Protein AF-A0A963LFI1-F1 (afdb_monomer_lite)

Secondary structure (DSSP, 8-state):
------SGGGEEEEEEE--EEE-SS-EEEPPPEE--SSS-EEEEEEEEEE-SSEEEEEEEEESSSSS-EEPPTTTEES--PPB-STT-EEEEEEPTT---SEEEEEEEEES-SS-EEEEEEEEEEE--

Sequence (128 aa):
MPLSRDLKGRATVTLSLNPATISTNTTTNGSGVAIDGSSAVMLVFQTGTRTDGTYTPDVQFSDDNSTWSDAQSYELNGAETAITASNTIVTVGVKPNVLAKYVRGRFVSTGTSSGCTACSISVIELAS

pLDDT: mean 82.68, std 10.58, range [50.72, 93.38]

Structure (mmCIF, N/CA/C/O backbone):
data_AF-A0A963LFI1-F1
#
_entry.id   AF-A0A963LFI1-F1
#
loop_
_atom_site.group_PDB
_atom_site.id
_atom_site.type_symbol
_atom_site.label_atom_id
_atom_site.label_alt_id
_atom_site.label_comp_id
_atom_site.label_asym_id
_atom_site.label_entity_id
_atom_site.label_seq_id
_atom_site.pdbx_PDB_ins_code
_atom_site.Cartn_x
_atom_site.Cartn_y
_atom_site.Cartn_z
_atom_site.occupancy
_atom_site.B_iso_or_equiv
_atom_site.auth_seq_id
_atom_site.auth_comp_id
_atom_site.auth_asym_id
_atom_site.auth_atom_id
_atom_site.pdbx_PDB_model_num
ATOM 1 N N . MET A 1 1 ? 10.188 -32.756 -8.347 1.00 52.81 1 MET A N 1
ATOM 2 C CA . MET A 1 1 ? 10.011 -31.935 -7.129 1.00 52.81 1 MET A CA 1
ATOM 3 C C . MET A 1 1 ? 10.242 -30.497 -7.557 1.00 52.81 1 MET A C 1
ATOM 5 O O . MET A 1 1 ? 11.301 -30.266 -8.134 1.00 52.81 1 MET A O 1
ATOM 9 N N . PRO A 1 2 ? 9.286 -29.564 -7.424 1.00 59.12 2 PRO A N 1
ATOM 10 C CA . PRO A 1 2 ? 9.592 -28.176 -7.736 1.00 59.12 2 PRO A CA 1
ATOM 11 C C . PRO A 1 2 ? 10.675 -27.715 -6.759 1.00 59.12 2 PRO A C 1
ATOM 13 O O . PRO A 1 2 ? 10.531 -27.862 -5.546 1.00 59.12 2 PRO A O 1
ATOM 16 N N . LEU A 1 3 ? 11.796 -27.249 -7.300 1.00 59.00 3 LEU A N 1
ATOM 17 C CA . LEU A 1 3 ? 12.877 -26.676 -6.513 1.00 59.00 3 LEU A CA 1
ATOM 18 C C . LEU A 1 3 ? 12.293 -25.430 -5.839 1.00 59.00 3 LEU A C 1
ATOM 20 O O . LEU A 1 3 ? 11.896 -24.494 -6.534 1.00 59.00 3 LEU A O 1
ATOM 24 N N . SER A 1 4 ? 12.148 -25.458 -4.513 1.00 71.19 4 SER A N 1
ATOM 25 C CA . SER A 1 4 ? 11.661 -24.298 -3.766 1.00 71.19 4 SER A CA 1
ATOM 26 C C . SER A 1 4 ? 12.632 -23.147 -4.024 1.00 71.19 4 SER A C 1
ATOM 28 O O . SER A 1 4 ? 13.807 -23.235 -3.668 1.00 71.19 4 SER A O 1
ATOM 30 N N . ARG A 1 5 ? 12.179 -22.116 -4.743 1.00 72.62 5 ARG A N 1
ATOM 31 C CA . ARG A 1 5 ? 12.972 -20.91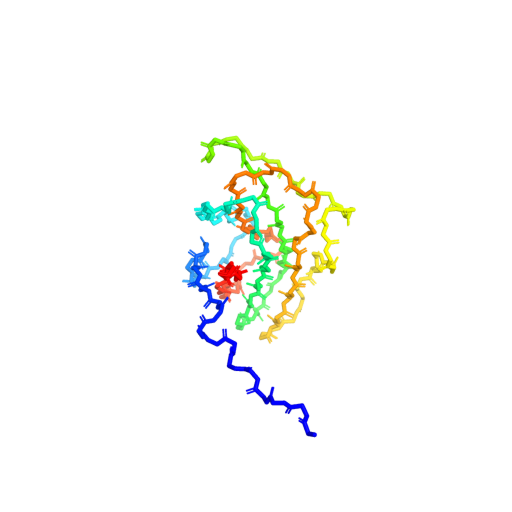6 -5.024 1.00 72.62 5 ARG A CA 1
ATOM 32 C C . ARG A 1 5 ? 12.763 -19.928 -3.884 1.00 72.62 5 ARG A C 1
ATOM 34 O O . ARG A 1 5 ? 11.622 -19.632 -3.541 1.00 72.62 5 ARG A O 1
ATOM 41 N N . ASP A 1 6 ? 13.860 -19.418 -3.331 1.00 79.06 6 ASP A N 1
ATOM 42 C CA . ASP A 1 6 ? 13.813 -18.373 -2.311 1.00 79.06 6 ASP A CA 1
ATOM 43 C C . ASP A 1 6 ? 13.238 -17.070 -2.890 1.00 79.06 6 ASP A C 1
ATOM 45 O O . ASP A 1 6 ? 13.661 -16.604 -3.952 1.00 79.06 6 ASP A O 1
ATOM 49 N N . LEU A 1 7 ? 12.256 -16.494 -2.191 1.00 76.00 7 LEU A N 1
ATOM 50 C CA . LEU A 1 7 ? 11.629 -15.231 -2.576 1.00 76.00 7 LEU A CA 1
ATOM 51 C C . LEU A 1 7 ? 12.446 -14.034 -2.084 1.00 76.00 7 LEU A C 1
ATOM 53 O O . LEU A 1 7 ? 12.440 -12.992 -2.736 1.00 76.00 7 LEU A O 1
ATOM 57 N N . LYS A 1 8 ? 13.179 -14.168 -0.968 1.00 77.81 8 LYS A N 1
ATOM 58 C CA . LYS A 1 8 ? 13.885 -13.034 -0.365 1.00 77.81 8 LYS A CA 1
ATOM 59 C C . LYS A 1 8 ? 15.010 -12.510 -1.259 1.00 77.81 8 LYS A C 1
ATOM 61 O O . LYS A 1 8 ? 15.181 -11.299 -1.351 1.00 77.81 8 LYS A O 1
ATOM 66 N N . GLY A 1 9 ? 15.729 -13.392 -1.949 1.00 76.75 9 GLY A N 1
ATOM 67 C CA . GLY A 1 9 ? 16.759 -13.020 -2.923 1.00 76.75 9 GLY A CA 1
ATOM 68 C C . GLY A 1 9 ? 16.223 -12.439 -4.234 1.00 76.75 9 GLY A C 1
ATOM 69 O O . GLY A 1 9 ? 17.013 -11.996 -5.059 1.00 76.75 9 GLY A O 1
ATOM 70 N N . ARG A 1 10 ? 14.902 -12.448 -4.445 1.00 75.50 10 ARG A N 1
ATOM 71 C CA . ARG A 1 10 ? 14.259 -11.964 -5.677 1.00 75.50 10 ARG A CA 1
ATOM 72 C C . ARG A 1 10 ? 13.355 -10.766 -5.448 1.00 75.50 10 ARG A C 1
ATOM 74 O O . ARG A 1 10 ? 12.787 -10.283 -6.412 1.00 75.50 10 ARG A O 1
ATOM 81 N N . ALA A 1 11 ? 13.178 -10.332 -4.203 1.00 77.31 11 ALA A N 1
ATOM 82 C CA . ALA A 1 11 ? 12.195 -9.331 -3.839 1.00 77.31 11 ALA A CA 1
ATOM 83 C C . ALA A 1 11 ? 12.775 -8.303 -2.859 1.00 77.31 11 ALA A C 1
ATOM 85 O O . ALA A 1 11 ? 13.234 -8.648 -1.762 1.00 77.31 11 ALA A O 1
ATOM 86 N N . THR A 1 12 ? 12.695 -7.030 -3.230 1.00 79.25 12 THR A N 1
ATOM 87 C CA . THR A 1 12 ? 13.006 -5.906 -2.341 1.00 79.25 12 THR A CA 1
ATOM 88 C C . THR A 1 12 ? 11.718 -5.384 -1.733 1.00 79.25 12 THR A C 1
ATOM 90 O O . THR A 1 12 ? 10.701 -5.324 -2.411 1.00 79.25 12 THR A O 1
ATOM 93 N N . VAL A 1 13 ? 11.754 -5.028 -0.449 1.00 81.38 13 VAL A N 1
ATOM 94 C CA . VAL A 1 13 ? 10.596 -4.486 0.267 1.00 81.38 13 VAL A CA 1
ATOM 95 C C . VAL A 1 13 ? 10.934 -3.083 0.738 1.00 81.38 13 VAL A C 1
ATOM 97 O O . VAL A 1 13 ? 11.854 -2.916 1.540 1.00 81.38 13 VAL A O 1
ATOM 100 N N . THR A 1 14 ? 10.166 -2.101 0.273 1.00 84.31 14 THR A N 1
ATOM 101 C CA . THR A 1 14 ? 10.332 -0.691 0.644 1.00 84.31 14 THR A CA 1
ATOM 102 C C . THR A 1 14 ? 9.062 -0.170 1.305 1.00 84.31 14 THR A C 1
ATOM 104 O O . THR A 1 14 ? 7.959 -0.388 0.804 1.00 84.31 14 THR A O 1
ATOM 107 N N . LEU A 1 15 ? 9.216 0.532 2.430 1.00 83.06 15 LEU A N 1
ATOM 108 C CA . LEU A 1 15 ? 8.111 1.190 3.125 1.00 83.06 15 LEU A CA 1
ATOM 109 C C . LEU A 1 15 ? 7.756 2.507 2.423 1.00 83.06 15 LEU A C 1
ATOM 111 O O . LEU A 1 15 ? 8.539 3.452 2.442 1.00 83.06 15 LEU A O 1
ATOM 115 N N . SER A 1 16 ? 6.557 2.573 1.851 1.00 84.50 16 SER A N 1
ATOM 116 C CA . SER A 1 16 ? 5.946 3.801 1.336 1.00 84.50 16 SER A CA 1
ATOM 117 C C . SER A 1 16 ? 5.307 4.613 2.469 1.00 84.50 16 SER A C 1
ATOM 119 O O . SER A 1 16 ? 5.490 5.822 2.523 1.00 84.50 16 SER A O 1
ATOM 121 N N . LEU A 1 17 ? 4.636 3.980 3.438 1.00 85.62 17 LEU A N 1
ATOM 122 C CA . LEU A 1 17 ? 4.082 4.670 4.611 1.00 85.62 17 LEU A CA 1
ATOM 123 C C . LEU A 1 17 ? 4.559 4.020 5.911 1.00 85.62 17 LEU A C 1
ATOM 125 O O . LEU A 1 17 ? 4.354 2.823 6.130 1.00 85.62 17 LEU A O 1
ATOM 129 N N . ASN A 1 18 ? 5.184 4.815 6.782 1.00 83.44 18 ASN A N 1
ATOM 130 C CA . ASN A 1 18 ? 5.585 4.372 8.113 1.00 83.44 18 ASN A CA 1
ATOM 131 C C . ASN A 1 18 ? 4.355 4.080 8.991 1.00 83.44 18 ASN A C 1
ATOM 133 O O . ASN A 1 18 ? 3.347 4.776 8.874 1.00 83.44 18 ASN A O 1
ATOM 137 N N . PRO A 1 19 ? 4.438 3.094 9.905 1.00 83.25 19 PRO A N 1
ATOM 138 C CA . PRO A 1 19 ? 3.412 2.882 10.918 1.00 83.25 19 PRO A CA 1
ATOM 139 C C . PRO A 1 19 ? 3.101 4.162 11.694 1.00 83.25 19 PRO A C 1
ATOM 141 O O . PRO A 1 19 ? 3.991 4.748 12.311 1.00 83.25 19 PRO A O 1
ATOM 144 N N . ALA A 1 20 ? 1.839 4.580 11.666 1.00 84.69 20 ALA A N 1
ATOM 145 C CA . ALA A 1 20 ? 1.369 5.773 12.352 1.00 84.69 20 ALA A CA 1
ATOM 146 C C . ALA A 1 20 ? -0.091 5.611 12.784 1.00 84.69 20 ALA A C 1
ATOM 148 O O . ALA A 1 20 ? -0.869 4.863 12.187 1.00 84.69 20 ALA A O 1
ATOM 149 N N . THR A 1 21 ? -0.477 6.333 13.832 1.00 86.81 21 THR A N 1
ATOM 150 C CA . THR A 1 21 ? -1.880 6.417 14.242 1.00 86.81 21 THR A CA 1
ATOM 151 C C . THR A 1 21 ? -2.590 7.472 13.407 1.00 86.81 21 THR A C 1
ATOM 153 O O . THR A 1 21 ? -2.183 8.632 13.388 1.00 86.81 21 THR A O 1
ATOM 156 N N . ILE A 1 22 ? -3.676 7.072 12.752 1.00 86.75 22 ILE A N 1
ATOM 157 C CA . ILE A 1 22 ? -4.580 7.961 12.026 1.00 86.75 22 ILE A CA 1
ATOM 158 C C . ILE A 1 22 ? -5.875 8.048 12.839 1.00 86.75 22 ILE A C 1
ATOM 160 O O . ILE A 1 22 ? -6.669 7.107 12.840 1.00 86.75 22 ILE A O 1
ATOM 164 N N . SER A 1 23 ? -6.074 9.155 13.556 1.00 87.62 23 SER A N 1
ATOM 165 C CA . SER A 1 23 ? -7.212 9.368 14.471 1.00 87.62 23 SER A CA 1
ATOM 166 C C . SER A 1 23 ? -8.246 10.383 13.990 1.00 87.62 23 SER A C 1
ATOM 168 O O . SER A 1 23 ? -9.245 10.608 14.666 1.00 87.62 23 SER A O 1
ATOM 170 N N . THR A 1 24 ? -8.042 10.976 12.817 1.00 87.62 24 THR A N 1
ATOM 171 C CA . THR A 1 24 ? -8.942 11.970 12.225 1.00 87.62 24 THR A CA 1
ATOM 172 C C . THR A 1 24 ? -9.325 11.579 10.806 1.00 87.62 24 THR A C 1
ATOM 174 O O . THR A 1 24 ? -8.648 10.766 10.173 1.00 87.62 24 THR A O 1
ATOM 177 N N . ASN A 1 25 ? -10.410 12.173 10.298 1.00 89.12 25 ASN A N 1
ATOM 178 C CA . ASN A 1 25 ? -10.804 12.020 8.899 1.00 89.12 25 ASN A CA 1
ATOM 179 C C . ASN A 1 25 ? -9.786 12.747 8.024 1.00 89.12 25 ASN A C 1
ATOM 181 O O . ASN A 1 25 ? -9.744 13.978 8.010 1.00 89.12 25 ASN A O 1
ATOM 185 N N . THR A 1 26 ? -8.939 11.996 7.336 1.00 91.00 26 THR A N 1
ATOM 186 C CA . THR A 1 26 ? -7.838 12.566 6.576 1.00 91.00 26 THR A CA 1
ATOM 187 C C . THR A 1 26 ? -7.450 11.673 5.410 1.00 91.00 26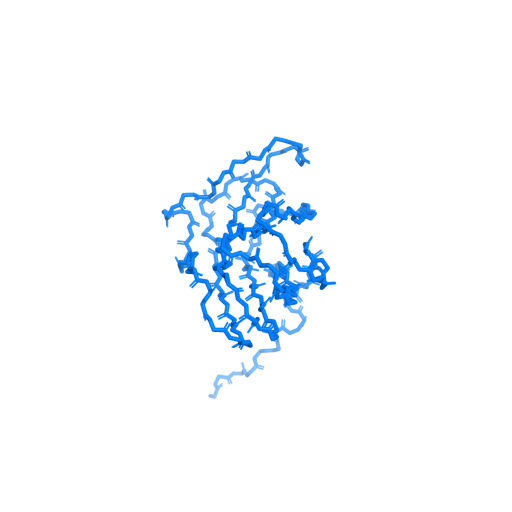 THR A C 1
ATOM 189 O O . THR A 1 26 ? -7.867 10.525 5.271 1.00 91.00 26 THR A O 1
ATOM 192 N N . THR A 1 27 ? -6.632 12.247 4.547 1.00 90.62 27 THR A N 1
ATOM 193 C CA . THR A 1 27 ? -5.883 11.537 3.528 1.00 90.62 27 THR A CA 1
ATOM 194 C C . THR A 1 27 ? -4.433 11.471 3.984 1.00 90.62 27 THR A C 1
ATOM 196 O O . THR A 1 27 ? -3.766 12.498 4.107 1.00 90.62 27 THR A O 1
ATOM 199 N N . THR A 1 28 ? -3.939 10.264 4.235 1.00 90.19 28 THR A N 1
ATOM 200 C CA . THR A 1 28 ? -2.549 10.026 4.624 1.00 90.19 28 THR A CA 1
ATOM 201 C C . THR A 1 28 ? -1.791 9.447 3.438 1.00 90.19 28 THR A C 1
ATOM 203 O O . THR A 1 28 ? -1.981 8.285 3.086 1.00 90.19 28 THR A O 1
ATOM 206 N N . ASN A 1 29 ? -0.945 10.270 2.818 1.00 89.38 29 ASN A N 1
ATOM 207 C CA . ASN A 1 29 ? -0.119 9.878 1.677 1.00 89.38 29 ASN A CA 1
ATOM 208 C C . ASN A 1 29 ? 1.174 9.206 2.145 1.00 89.38 29 ASN A C 1
ATOM 210 O O . ASN A 1 29 ? 1.822 9.697 3.070 1.00 89.38 29 ASN A O 1
ATOM 214 N N . GLY A 1 30 ? 1.573 8.130 1.470 1.00 85.44 30 GLY A N 1
ATOM 215 C CA . GLY A 1 30 ? 2.922 7.585 1.570 1.00 85.44 30 GLY A CA 1
ATOM 216 C C . GLY A 1 30 ? 3.947 8.359 0.733 1.00 85.44 30 GLY A C 1
ATOM 217 O O . GLY A 1 30 ? 3.617 9.205 -0.101 1.00 85.44 30 GLY A O 1
ATOM 218 N N . SER A 1 31 ? 5.212 8.021 0.944 1.00 87.62 31 SER A N 1
ATOM 219 C CA . SER A 1 31 ? 6.341 8.366 0.088 1.00 87.62 31 SER A CA 1
ATOM 220 C C . SER A 1 31 ? 6.301 7.557 -1.206 1.00 87.62 31 SER A C 1
ATOM 222 O O . SER A 1 31 ? 5.939 6.375 -1.203 1.00 87.62 31 SER A O 1
ATOM 224 N N . GLY A 1 32 ? 6.701 8.188 -2.307 1.00 86.19 32 GLY A N 1
ATOM 225 C CA . GLY A 1 32 ? 6.852 7.515 -3.589 1.00 86.19 32 GLY A CA 1
ATOM 226 C C . GLY A 1 32 ? 8.011 6.529 -3.587 1.00 86.19 32 GLY A C 1
ATOM 227 O O . GLY A 1 32 ? 9.101 6.830 -3.101 1.00 86.19 32 GLY A O 1
ATOM 228 N N . VAL A 1 33 ? 7.765 5.353 -4.149 1.00 85.75 33 VAL A N 1
ATOM 229 C CA . VAL A 1 33 ? 8.766 4.321 -4.401 1.00 85.75 33 VAL A CA 1
ATOM 230 C C . VAL A 1 33 ? 8.985 4.256 -5.904 1.00 85.75 33 VAL A C 1
ATOM 232 O O . VAL A 1 33 ? 8.019 4.147 -6.658 1.00 85.75 33 VAL A O 1
ATOM 235 N N . ALA A 1 34 ? 10.243 4.362 -6.331 1.00 84.19 34 ALA A N 1
ATOM 236 C CA . ALA A 1 34 ? 10.602 4.209 -7.734 1.00 84.19 34 ALA A CA 1
ATOM 237 C C . ALA A 1 34 ? 10.351 2.762 -8.168 1.00 84.19 34 ALA A C 1
ATOM 239 O O . ALA A 1 34 ? 10.748 1.837 -7.464 1.00 84.19 34 ALA A O 1
ATOM 240 N N . ILE A 1 35 ? 9.685 2.594 -9.303 1.00 78.19 35 ILE A N 1
ATOM 241 C CA . ILE A 1 35 ? 9.429 1.310 -9.943 1.00 78.19 35 ILE A CA 1
ATOM 242 C C . ILE A 1 35 ? 10.063 1.386 -11.326 1.00 78.19 35 ILE A C 1
ATOM 244 O O . ILE A 1 35 ? 9.750 2.259 -12.137 1.00 78.19 35 ILE A O 1
ATOM 248 N N . ASP A 1 36 ? 11.036 0.528 -11.589 1.00 67.00 36 ASP A N 1
ATOM 249 C CA . ASP A 1 36 ? 11.877 0.623 -12.780 1.00 67.00 36 ASP A CA 1
ATOM 250 C C . ASP A 1 36 ? 11.227 0.001 -14.028 1.00 67.00 36 ASP A C 1
ATOM 252 O O . ASP A 1 36 ? 11.902 -0.632 -14.827 1.00 67.00 36 ASP A O 1
ATOM 256 N N . GLY A 1 37 ? 9.909 0.155 -14.216 1.00 58.78 37 GLY A N 1
ATOM 257 C CA . GLY A 1 37 ? 9.151 -0.259 -15.413 1.00 58.78 37 GLY A CA 1
ATOM 258 C C . GLY A 1 37 ? 9.218 -1.748 -15.805 1.00 58.78 37 GLY A C 1
ATOM 259 O O . GLY A 1 37 ? 8.520 -2.165 -16.727 1.00 58.78 37 GLY A O 1
ATOM 260 N N . SER A 1 38 ? 10.043 -2.550 -15.132 1.00 52.47 38 SER A N 1
ATOM 261 C CA . SER A 1 38 ? 10.348 -3.945 -15.459 1.00 52.47 38 SER A CA 1
ATOM 262 C C . SER A 1 38 ? 10.047 -4.904 -14.307 1.00 52.47 38 SER A C 1
ATOM 264 O O . SER A 1 38 ? 9.934 -6.115 -14.512 1.00 52.47 38 SER A O 1
ATOM 266 N N . SER A 1 39 ? 9.829 -4.356 -13.115 1.00 64.06 39 SER A N 1
ATOM 267 C CA . SER A 1 39 ? 9.596 -5.114 -11.900 1.00 64.06 39 SER A CA 1
ATOM 268 C C . SER A 1 39 ? 8.114 -5.331 -11.610 1.00 64.06 39 SER A C 1
ATOM 270 O O . SER A 1 39 ? 7.292 -4.418 -11.683 1.00 64.06 39 SER A O 1
ATOM 272 N N . ALA A 1 40 ? 7.752 -6.561 -11.237 1.00 75.56 40 ALA A N 1
ATOM 273 C CA . ALA A 1 40 ? 6.427 -6.843 -10.695 1.00 75.56 40 ALA A CA 1
ATOM 274 C C . ALA A 1 40 ? 6.297 -6.168 -9.327 1.00 75.56 40 ALA A C 1
ATOM 276 O O . ALA A 1 40 ? 7.129 -6.412 -8.454 1.00 75.56 40 ALA A O 1
ATOM 277 N N . VAL A 1 41 ? 5.257 -5.348 -9.159 1.00 82.38 41 VAL A N 1
ATOM 278 C CA . VAL A 1 41 ? 5.047 -4.534 -7.962 1.00 82.38 41 VAL A CA 1
ATOM 279 C C . VAL A 1 41 ? 3.799 -4.986 -7.211 1.00 82.38 41 VAL A C 1
ATOM 281 O O . VAL A 1 41 ? 2.732 -5.154 -7.799 1.00 82.38 41 VAL A O 1
ATOM 284 N N . MET A 1 42 ? 3.907 -5.154 -5.894 1.00 86.56 42 MET A N 1
ATOM 285 C CA . MET A 1 42 ? 2.759 -5.371 -5.008 1.00 86.56 42 MET A CA 1
ATOM 286 C C . MET A 1 42 ? 2.798 -4.401 -3.838 1.00 86.56 42 MET A C 1
ATOM 288 O O . MET A 1 42 ? 3.854 -4.220 -3.241 1.00 86.56 42 MET A O 1
ATOM 292 N N . LEU A 1 43 ? 1.641 -3.840 -3.495 1.00 87.62 43 LEU A N 1
ATOM 293 C CA . LEU A 1 43 ? 1.405 -3.045 -2.304 1.00 87.62 43 LEU A CA 1
ATOM 294 C C . LEU A 1 43 ? 0.680 -3.900 -1.267 1.00 87.62 43 LEU A C 1
ATOM 296 O O . LEU A 1 43 ? -0.342 -4.528 -1.547 1.00 87.62 43 LEU A O 1
ATOM 300 N N . VAL A 1 44 ? 1.217 -3.918 -0.055 1.00 89.12 44 VAL A N 1
ATOM 301 C CA . VAL A 1 44 ? 0.572 -4.522 1.115 1.00 89.12 44 VAL A CA 1
ATOM 302 C C . VAL A 1 44 ? 0.157 -3.393 2.029 1.00 89.12 44 VAL A C 1
ATOM 304 O O . VAL A 1 44 ? 1.028 -2.637 2.426 1.00 89.12 44 VAL A O 1
ATOM 307 N N . PHE A 1 45 ? -1.125 -3.294 2.356 1.00 88.12 45 PHE A N 1
ATOM 308 C CA . PHE A 1 45 ? -1.693 -2.357 3.317 1.00 88.12 45 PHE A CA 1
ATOM 309 C C . PHE A 1 45 ? -2.057 -3.128 4.579 1.00 88.12 45 PHE A C 1
ATOM 311 O O . PHE A 1 45 ? -2.826 -4.087 4.509 1.00 88.12 45 PHE A O 1
ATOM 318 N N . GLN A 1 46 ? -1.538 -2.719 5.732 1.00 88.31 46 GLN A N 1
ATOM 319 C CA . GLN A 1 46 ? -1.881 -3.334 7.009 1.00 88.31 46 GLN A CA 1
ATOM 320 C C . GLN A 1 46 ? -2.495 -2.300 7.955 1.00 88.31 46 GLN A C 1
ATOM 322 O O . GLN A 1 46 ? -2.091 -1.140 8.023 1.00 88.31 46 GLN A O 1
ATOM 327 N N . THR A 1 47 ? -3.480 -2.731 8.728 1.00 87.94 47 THR A N 1
ATOM 328 C CA . THR A 1 47 ? -3.965 -2.001 9.897 1.00 87.94 47 THR A CA 1
ATOM 329 C C . THR A 1 47 ? -3.716 -2.819 11.153 1.00 87.94 47 THR A C 1
ATOM 331 O O . THR A 1 47 ? -3.730 -4.048 11.129 1.00 87.94 47 THR A O 1
ATOM 334 N N . GLY A 1 48 ? -3.455 -2.138 12.260 1.00 86.25 48 GLY A N 1
ATOM 335 C CA . GLY A 1 48 ? -3.430 -2.699 13.604 1.00 86.25 48 GLY A CA 1
ATOM 336 C C . GLY A 1 48 ? -4.807 -2.598 14.254 1.00 86.25 48 GLY A C 1
ATOM 337 O O . GLY A 1 48 ? -5.840 -2.759 13.601 1.00 86.25 48 GLY A O 1
ATOM 338 N N . THR A 1 49 ? -4.839 -2.300 15.551 1.00 87.31 49 THR A N 1
ATOM 339 C CA . THR A 1 49 ? -6.094 -2.082 16.278 1.00 87.31 49 THR A CA 1
ATOM 340 C C . THR A 1 49 ? -6.866 -0.915 15.664 1.00 87.31 49 THR A C 1
ATOM 342 O O . THR A 1 49 ? -6.357 0.205 15.590 1.00 87.31 49 THR A O 1
ATOM 345 N N . ARG A 1 50 ? -8.098 -1.181 15.222 1.00 87.38 50 ARG A N 1
ATOM 346 C CA . ARG A 1 50 ? -9.071 -0.180 14.786 1.00 87.38 50 ARG A CA 1
ATOM 347 C C . ARG A 1 50 ? -10.072 0.032 15.911 1.00 87.38 50 ARG A C 1
ATOM 349 O O . ARG A 1 50 ? -10.727 -0.919 16.334 1.00 87.38 50 ARG A O 1
ATOM 356 N N . THR A 1 51 ? -10.214 1.270 16.358 1.00 87.94 51 THR A N 1
ATOM 357 C CA . THR A 1 51 ? -11.225 1.626 17.359 1.00 87.94 51 THR A CA 1
ATOM 358 C C . THR A 1 51 ? -12.516 2.073 16.680 1.00 87.94 51 THR A C 1
ATOM 360 O O . THR A 1 51 ? -13.597 1.619 17.042 1.00 87.94 51 THR A O 1
ATOM 363 N N . ASP A 1 52 ? -12.406 2.915 15.652 1.00 84.88 52 ASP A N 1
ATOM 364 C CA . ASP A 1 52 ? -13.529 3.441 14.878 1.00 84.88 52 ASP A CA 1
ATOM 365 C C . ASP A 1 52 ? -13.111 3.795 13.444 1.00 84.88 52 ASP A C 1
ATOM 367 O O . ASP A 1 52 ? -11.935 3.714 13.098 1.00 84.88 52 ASP A O 1
ATOM 371 N N . GLY A 1 53 ? -14.100 4.148 12.618 1.00 87.62 53 GLY A N 1
ATOM 372 C CA . GLY A 1 53 ? -13.918 4.733 11.290 1.00 87.62 53 GLY A CA 1
ATOM 373 C C . GLY A 1 53 ? -13.325 3.823 10.213 1.00 87.62 53 GLY A C 1
ATOM 374 O O . GLY A 1 53 ? -12.606 2.866 10.469 1.00 87.62 53 GLY A O 1
ATOM 375 N N . THR A 1 54 ? -13.681 4.075 8.964 1.00 90.19 54 THR A N 1
ATOM 376 C CA . THR A 1 54 ? -13.292 3.257 7.813 1.00 90.19 54 THR A CA 1
ATOM 377 C C . THR A 1 54 ? -11.993 3.769 7.212 1.00 90.19 54 THR A C 1
ATOM 379 O O . THR A 1 54 ? -11.854 4.972 7.001 1.00 90.19 54 THR A O 1
ATOM 382 N N . TYR A 1 55 ? -11.077 2.849 6.902 1.00 90.31 55 TYR A N 1
ATOM 383 C CA . TYR A 1 55 ? -9.786 3.148 6.283 1.00 90.31 55 TYR A CA 1
ATOM 384 C C . TYR A 1 55 ? -9.727 2.514 4.906 1.00 90.31 55 TYR A C 1
ATOM 386 O O . TYR A 1 55 ? -9.563 1.301 4.784 1.00 90.31 55 TYR A O 1
ATOM 394 N N . THR A 1 56 ? -9.872 3.323 3.868 1.00 91.75 56 THR A N 1
ATOM 395 C CA . THR A 1 56 ? -9.807 2.839 2.491 1.00 91.75 56 THR A CA 1
ATOM 396 C C . THR A 1 56 ? -8.378 3.000 1.977 1.00 91.75 56 THR A C 1
ATOM 398 O O . THR A 1 56 ? -7.883 4.131 1.960 1.00 91.75 56 THR A O 1
ATOM 401 N N . PRO A 1 57 ? -7.682 1.903 1.631 1.00 91.06 57 PRO A N 1
ATOM 402 C CA . PRO A 1 57 ? -6.405 1.983 0.938 1.00 91.06 57 PRO A CA 1
ATOM 403 C C . PRO A 1 57 ? -6.615 2.526 -0.479 1.00 91.06 57 PRO A C 1
ATOM 405 O O . PRO A 1 57 ? -7.652 2.279 -1.078 1.00 91.06 57 PRO A O 1
ATOM 408 N N . ASP A 1 58 ? -5.634 3.258 -0.988 1.00 91.12 58 ASP A N 1
ATOM 409 C CA . ASP A 1 58 ? -5.652 3.894 -2.307 1.00 91.12 58 ASP A CA 1
ATOM 410 C C . ASP A 1 58 ? -4.233 3.835 -2.888 1.00 91.12 58 ASP A C 1
ATOM 412 O O . ASP A 1 58 ? -3.259 4.182 -2.212 1.00 91.12 58 ASP A O 1
ATOM 416 N N . VAL A 1 59 ? -4.084 3.328 -4.104 1.00 90.81 59 VAL A N 1
ATOM 417 C CA . VAL A 1 59 ? -2.823 3.205 -4.834 1.00 90.81 59 VAL A CA 1
ATOM 418 C C . VAL A 1 59 ? -2.735 4.369 -5.804 1.00 90.81 59 VAL A C 1
ATOM 420 O O . VAL A 1 59 ? -3.650 4.625 -6.579 1.00 90.81 59 VAL A O 1
ATOM 423 N N . GLN A 1 60 ? -1.603 5.066 -5.795 1.00 91.75 60 GLN A N 1
ATOM 424 C CA . GLN A 1 60 ? -1.372 6.191 -6.690 1.00 91.75 60 GLN A CA 1
ATOM 425 C C . GLN A 1 60 ? -0.083 6.017 -7.480 1.00 91.75 60 GLN A C 1
ATOM 427 O O . GLN A 1 60 ? 0.939 5.564 -6.954 1.00 91.75 60 GLN A O 1
ATOM 432 N N . PHE A 1 61 ? -0.137 6.451 -8.734 1.00 90.00 61 PHE A N 1
ATOM 433 C CA . PHE A 1 61 ? 0.965 6.419 -9.684 1.00 90.00 61 PHE A CA 1
ATOM 434 C C . PHE A 1 61 ? 1.455 7.825 -10.021 1.00 90.00 61 PHE A C 1
ATOM 436 O O . PHE A 1 61 ? 0.692 8.794 -9.974 1.00 90.00 61 PHE A O 1
ATOM 443 N N . SER A 1 62 ? 2.737 7.930 -10.362 1.00 90.50 62 SER A N 1
ATOM 444 C CA . SER A 1 62 ? 3.377 9.178 -10.772 1.00 90.50 62 SER A CA 1
ATOM 445 C C . SER A 1 62 ? 4.525 8.928 -11.752 1.00 90.50 62 SER A C 1
ATOM 447 O O . SER A 1 62 ? 5.235 7.925 -11.652 1.00 90.50 62 SER A O 1
ATOM 449 N N . ASP A 1 63 ? 4.738 9.867 -12.674 1.00 89.19 63 ASP A N 1
ATOM 450 C CA . ASP A 1 63 ? 5.869 9.856 -13.612 1.00 89.19 63 ASP A CA 1
ATOM 451 C C . ASP A 1 63 ? 7.067 10.687 -13.124 1.00 89.19 63 ASP A C 1
ATOM 453 O O . ASP A 1 63 ? 8.191 10.496 -13.595 1.00 89.19 63 ASP A O 1
ATOM 457 N N . ASP A 1 64 ? 6.842 11.601 -12.176 1.00 87.69 64 ASP A N 1
ATOM 458 C CA . ASP A 1 64 ? 7.796 12.627 -11.726 1.00 87.69 64 ASP A CA 1
ATOM 459 C C . ASP A 1 64 ? 7.956 12.699 -10.194 1.00 87.69 64 ASP A C 1
ATOM 461 O O . ASP A 1 64 ? 8.644 13.582 -9.675 1.00 87.69 64 ASP A O 1
ATOM 465 N N . ASN A 1 65 ? 7.314 11.782 -9.463 1.00 86.94 65 ASN A N 1
ATOM 466 C CA . ASN A 1 65 ? 7.265 11.733 -8.000 1.00 86.94 65 ASN A CA 1
ATOM 467 C C . ASN A 1 65 ? 6.646 12.988 -7.341 1.00 86.94 65 ASN A C 1
ATOM 469 O O . ASN A 1 65 ? 6.848 13.231 -6.151 1.00 86.94 65 ASN A O 1
ATOM 473 N N . SER A 1 66 ? 5.890 13.793 -8.094 1.00 88.81 66 SER A N 1
ATOM 474 C CA . SER A 1 66 ? 5.312 15.066 -7.636 1.00 88.81 66 SER A CA 1
ATOM 475 C C . SER A 1 66 ? 3.825 15.178 -7.968 1.00 88.81 66 SER A C 1
ATOM 477 O O . SER A 1 66 ? 3.027 15.579 -7.117 1.00 88.81 66 SER A O 1
ATOM 479 N N . THR A 1 67 ? 3.438 14.778 -9.176 1.00 92.31 67 THR A N 1
ATOM 480 C CA . THR A 1 67 ? 2.052 14.706 -9.640 1.00 92.31 67 THR A CA 1
ATOM 481 C C . THR A 1 67 ? 1.553 13.272 -9.533 1.00 92.31 67 THR A C 1
ATOM 483 O O . THR A 1 67 ? 2.190 12.346 -10.025 1.00 92.31 67 THR A O 1
ATOM 486 N N . TRP A 1 68 ? 0.430 13.074 -8.843 1.00 91.38 68 TRP A N 1
ATOM 487 C CA . TRP A 1 68 ? -0.077 11.745 -8.499 1.00 91.38 68 TRP A CA 1
ATOM 488 C C . TRP A 1 68 ? -1.487 11.554 -9.038 1.00 91.38 68 TRP A C 1
ATOM 490 O O . TRP A 1 68 ? -2.321 12.448 -8.897 1.00 91.38 68 TRP A O 1
ATOM 500 N N . SER A 1 69 ? -1.735 10.389 -9.630 1.00 93.38 69 SER A N 1
ATOM 501 C CA . SER A 1 69 ? -3.047 9.970 -10.130 1.00 93.38 69 SER A CA 1
ATOM 502 C C . SER A 1 69 ? -3.477 8.671 -9.459 1.00 93.38 69 SER A C 1
ATOM 504 O O . SER A 1 69 ? -2.643 7.791 -9.239 1.00 93.38 69 SER A O 1
ATOM 506 N N . ASP A 1 70 ? -4.767 8.559 -9.146 1.00 92.31 70 ASP A N 1
ATOM 507 C CA . ASP A 1 70 ? -5.355 7.358 -8.549 1.00 92.31 70 ASP A CA 1
ATOM 508 C C . ASP A 1 70 ? -5.348 6.210 -9.567 1.00 92.31 70 ASP A C 1
ATOM 510 O O . ASP A 1 70 ? -5.733 6.382 -10.734 1.00 92.31 70 ASP A O 1
ATOM 514 N N . ALA A 1 71 ? -4.901 5.040 -9.116 1.00 90.44 71 ALA A N 1
ATOM 515 C CA . ALA A 1 71 ? -4.849 3.838 -9.927 1.00 90.44 71 ALA A CA 1
ATOM 516 C C . ALA A 1 71 ? -6.255 3.409 -10.352 1.00 90.44 71 ALA A C 1
ATOM 518 O O . ALA A 1 71 ? -7.207 3.391 -9.571 1.00 90.44 71 ALA A O 1
ATOM 519 N N . GLN A 1 72 ? -6.395 3.018 -11.611 1.00 91.25 72 GLN A N 1
ATOM 520 C CA . GLN A 1 72 ? -7.654 2.501 -12.124 1.00 91.25 72 GLN A CA 1
ATOM 521 C C . GLN A 1 72 ? -7.767 0.998 -11.858 1.00 91.25 72 GLN A C 1
ATOM 523 O O . GLN A 1 72 ? -6.784 0.257 -11.875 1.00 91.25 72 GLN A O 1
ATOM 528 N N . SER A 1 73 ? -8.991 0.484 -11.707 1.00 87.25 73 SER A N 1
ATOM 529 C CA . SER A 1 73 ? -9.204 -0.942 -11.396 1.00 87.25 73 SER A CA 1
ATOM 530 C C . SER A 1 73 ? -8.623 -1.896 -12.451 1.00 87.25 73 SER A C 1
ATOM 532 O O . SER A 1 73 ? -8.270 -3.034 -12.141 1.00 87.25 73 SER A O 1
ATOM 534 N N . TYR A 1 74 ? -8.495 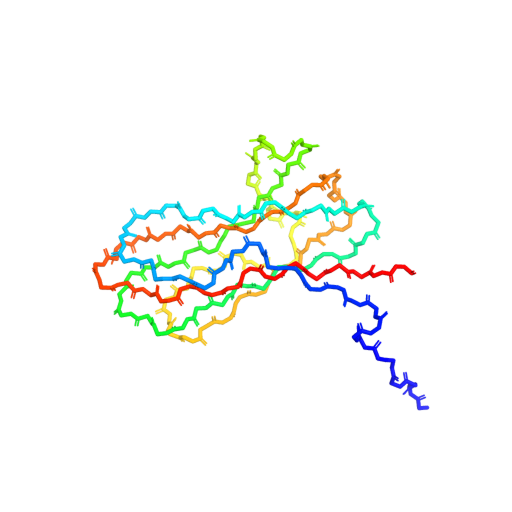-1.458 -13.709 1.00 88.00 74 TYR A N 1
ATOM 535 C CA . TYR A 1 74 ? -7.872 -2.269 -14.757 1.00 88.00 74 TYR A CA 1
ATOM 536 C C . TYR A 1 74 ? -6.342 -2.326 -14.651 1.00 88.00 74 TYR A C 1
ATOM 538 O O . TYR A 1 74 ? -5.760 -3.239 -15.230 1.00 88.00 74 TYR A O 1
ATOM 546 N N . GLU A 1 75 ? -5.703 -1.434 -13.897 1.00 89.62 75 GLU A N 1
ATOM 547 C CA . GLU A 1 75 ? -4.252 -1.372 -13.646 1.00 89.62 75 GLU A CA 1
ATOM 548 C C . GLU A 1 75 ? -3.838 -2.233 -12.450 1.00 89.62 75 GLU A C 1
ATOM 550 O O . GLU A 1 75 ? -2.669 -2.583 -12.294 1.00 89.62 75 GLU A O 1
ATOM 555 N N . LEU A 1 76 ? -4.814 -2.621 -11.630 1.00 89.94 76 LEU A N 1
ATOM 556 C CA . LEU A 1 76 ? -4.602 -3.342 -10.387 1.00 89.94 76 LEU A CA 1
ATOM 557 C C . LEU A 1 76 ? -5.022 -4.812 -10.502 1.00 89.94 76 LEU A C 1
ATOM 559 O O . LEU A 1 76 ? -5.957 -5.183 -11.220 1.00 89.94 76 LEU A O 1
ATOM 563 N N . ASN A 1 77 ? -4.306 -5.667 -9.781 1.00 90.81 77 ASN A N 1
ATOM 564 C CA . ASN A 1 77 ? -4.673 -7.047 -9.503 1.00 90.81 77 ASN A CA 1
ATOM 565 C C . ASN A 1 77 ? -5.062 -7.165 -8.024 1.00 90.81 77 ASN A C 1
ATOM 567 O O . ASN A 1 77 ? -4.197 -7.150 -7.149 1.00 90.81 77 ASN A O 1
ATOM 571 N N . GLY A 1 78 ? -6.361 -7.260 -7.755 1.00 88.44 78 GLY A N 1
ATOM 572 C CA . GLY A 1 78 ? -6.931 -7.130 -6.414 1.00 88.44 78 GLY A CA 1
ATOM 573 C C . GLY A 1 78 ? -7.873 -5.931 -6.332 1.00 88.44 78 GLY A C 1
ATOM 574 O O . GLY A 1 78 ? -8.239 -5.358 -7.357 1.00 88.44 78 GLY A O 1
ATOM 575 N N . ALA A 1 79 ? -8.285 -5.577 -5.116 1.00 89.88 79 ALA A N 1
ATOM 576 C CA . ALA A 1 79 ? -9.203 -4.470 -4.878 1.00 89.88 79 ALA A CA 1
ATOM 577 C C . ALA A 1 79 ? -8.807 -3.676 -3.632 1.00 89.88 79 ALA A C 1
ATOM 579 O O . ALA A 1 79 ? -8.468 -4.247 -2.592 1.00 89.88 79 ALA A O 1
ATOM 580 N N . GLU A 1 80 ? -8.937 -2.359 -3.734 1.00 89.19 80 GLU A N 1
ATOM 581 C CA . GLU A 1 80 ? -8.753 -1.375 -2.666 1.00 89.19 80 GLU A CA 1
ATOM 582 C C . GLU A 1 80 ? -9.921 -1.421 -1.679 1.00 89.19 80 GLU A C 1
ATOM 584 O O . GLU A 1 80 ? -10.811 -0.574 -1.632 1.00 89.19 80 GLU A O 1
ATOM 589 N N . THR A 1 81 ? -9.968 -2.507 -0.916 1.00 91.75 81 THR A N 1
ATOM 590 C CA . THR A 1 81 ? -11.110 -2.796 -0.056 1.00 91.75 81 THR A CA 1
ATOM 591 C C . THR A 1 81 ? -11.053 -1.946 1.203 1.00 91.75 81 THR A C 1
ATOM 593 O O . THR A 1 81 ? -10.058 -1.950 1.926 1.00 91.75 81 THR A O 1
ATOM 596 N N . ALA A 1 82 ? -12.158 -1.260 1.492 1.00 91.88 82 ALA A N 1
ATOM 597 C CA . ALA A 1 82 ? -12.330 -0.498 2.716 1.00 91.88 82 ALA A CA 1
ATOM 598 C C . ALA A 1 82 ? -12.137 -1.380 3.960 1.00 91.88 82 ALA A C 1
ATOM 600 O O . ALA A 1 82 ? -12.813 -2.394 4.144 1.00 91.88 82 ALA A O 1
ATOM 601 N N . ILE A 1 83 ? -11.230 -0.966 4.840 1.00 90.50 83 ILE A N 1
ATOM 602 C CA . ILE A 1 83 ? -10.887 -1.707 6.048 1.00 90.50 83 ILE A CA 1
ATOM 603 C C . ILE A 1 83 ? -11.806 -1.269 7.184 1.00 90.50 83 ILE A C 1
ATOM 605 O O . ILE A 1 83 ? -11.787 -0.113 7.624 1.00 90.50 83 ILE A O 1
ATOM 609 N N . THR A 1 84 ? -12.604 -2.222 7.670 1.00 90.81 84 THR A N 1
ATOM 610 C CA . THR A 1 84 ? -13.565 -2.016 8.761 1.00 90.81 84 THR A CA 1
ATOM 611 C C . THR A 1 84 ? -13.337 -2.902 9.986 1.00 90.81 84 THR A C 1
ATOM 613 O O . THR A 1 84 ? -14.085 -2.819 10.961 1.00 90.81 84 THR A O 1
ATOM 616 N N . ALA A 1 85 ? -12.273 -3.704 9.979 1.00 88.81 85 ALA A N 1
ATOM 617 C CA . ALA A 1 85 ? -11.870 -4.558 11.088 1.00 88.81 85 ALA A CA 1
ATOM 618 C C . ALA A 1 85 ? -10.438 -4.236 11.546 1.00 88.81 85 ALA A C 1
ATOM 620 O O . ALA A 1 85 ? -9.640 -3.654 10.808 1.00 88.81 85 ALA A O 1
ATOM 621 N N . SER A 1 86 ? -10.119 -4.611 12.785 1.00 89.62 86 SER A N 1
ATOM 622 C CA . SER A 1 86 ? -8.754 -4.552 13.321 1.00 89.62 86 SER A CA 1
ATOM 623 C C . SER A 1 86 ? -7.861 -5.606 12.669 1.00 89.62 86 SER A C 1
ATOM 625 O O . SER A 1 86 ? -8.353 -6.647 12.236 1.00 89.62 86 SER A O 1
ATOM 627 N N . ASN A 1 87 ? -6.547 -5.376 12.675 1.00 88.25 87 ASN A N 1
ATOM 628 C CA . ASN A 1 87 ? -5.528 -6.355 12.273 1.00 88.25 87 ASN A CA 1
ATOM 629 C C . ASN A 1 87 ? -5.754 -6.911 10.858 1.00 88.25 87 ASN A C 1
ATOM 631 O O . ASN A 1 87 ? -5.583 -8.105 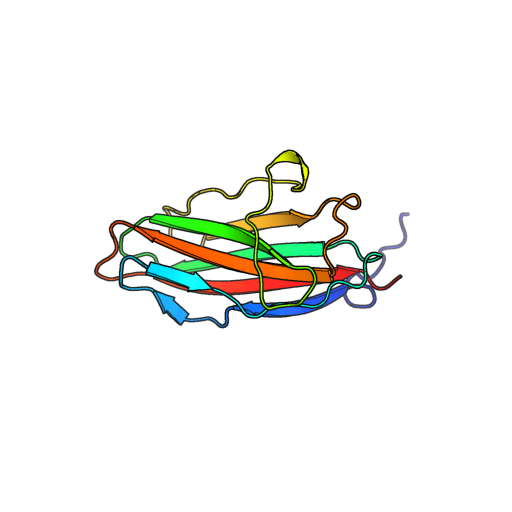10.614 1.00 88.25 87 ASN A O 1
ATOM 635 N N . THR A 1 88 ? -6.203 -6.054 9.939 1.00 90.00 88 THR A N 1
ATOM 636 C CA . THR A 1 88 ? -6.561 -6.454 8.575 1.00 90.00 88 THR A CA 1
ATOM 637 C C . THR A 1 88 ? -5.408 -6.168 7.626 1.00 90.00 88 THR A C 1
ATOM 639 O O . THR A 1 88 ? -4.733 -5.146 7.741 1.00 90.00 88 THR A O 1
ATOM 642 N N . ILE A 1 89 ? -5.199 -7.074 6.673 1.00 89.44 89 ILE A N 1
ATOM 643 C CA . ILE A 1 89 ? -4.236 -6.911 5.587 1.00 89.44 89 ILE A CA 1
ATOM 644 C C . ILE A 1 89 ? -5.009 -6.886 4.271 1.00 89.44 89 ILE A C 1
ATOM 646 O O . ILE A 1 89 ? -5.828 -7.767 4.014 1.00 89.44 89 ILE A O 1
ATOM 650 N N . VAL A 1 90 ? -4.725 -5.893 3.436 1.00 90.50 90 VAL A N 1
ATOM 651 C CA . VAL A 1 90 ? -5.210 -5.791 2.059 1.00 90.50 90 VAL A CA 1
ATOM 652 C C . VAL A 1 90 ? -3.996 -5.777 1.142 1.00 90.50 90 VAL A C 1
ATOM 654 O O . VAL A 1 90 ? -3.067 -5.002 1.347 1.00 90.50 90 VAL A O 1
ATOM 657 N N . THR A 1 91 ? -3.980 -6.642 0.134 1.00 90.88 91 THR A N 1
ATOM 658 C CA . THR A 1 91 ? -2.896 -6.706 -0.849 1.00 90.88 91 THR A CA 1
ATOM 659 C C . THR A 1 91 ? -3.415 -6.341 -2.227 1.00 90.88 91 THR A C 1
ATOM 661 O O . THR A 1 91 ? -4.484 -6.784 -2.647 1.00 90.88 91 THR A O 1
ATOM 664 N N . VAL A 1 92 ? -2.645 -5.522 -2.937 1.00 90.31 92 VAL A N 1
ATOM 665 C CA . VAL A 1 92 ? -2.975 -5.055 -4.281 1.00 90.31 92 VAL A CA 1
ATOM 666 C C . VAL A 1 92 ? -1.723 -5.153 -5.143 1.00 90.31 92 VAL A C 1
ATOM 668 O O . VAL A 1 92 ? -0.693 -4.559 -4.835 1.00 90.31 92 VAL A O 1
ATOM 671 N N . GLY A 1 93 ? -1.790 -5.935 -6.215 1.00 88.94 93 GLY A N 1
ATOM 672 C CA . GLY A 1 93 ? -0.734 -6.005 -7.223 1.00 88.94 93 GLY A CA 1
ATOM 673 C C . GLY A 1 93 ? -0.895 -4.917 -8.281 1.00 88.94 93 GLY A C 1
ATOM 674 O O . GLY A 1 93 ? -2.016 -4.576 -8.647 1.00 88.94 93 GLY A O 1
ATOM 675 N N . VAL A 1 94 ? 0.214 -4.424 -8.818 1.00 87.50 94 VAL A N 1
ATOM 676 C CA . VAL A 1 94 ? 0.245 -3.566 -10.008 1.00 87.50 94 VAL A CA 1
ATOM 677 C C . VAL A 1 94 ? 0.451 -4.456 -11.229 1.00 87.50 94 VAL A C 1
ATOM 679 O O . VAL A 1 94 ? 1.314 -5.338 -11.233 1.00 87.50 94 VAL A O 1
ATOM 682 N N . LYS A 1 95 ? -0.363 -4.268 -12.266 1.00 86.12 95 LYS A N 1
ATOM 683 C CA . LYS A 1 95 ? -0.231 -5.026 -13.512 1.00 86.12 95 LYS A CA 1
ATOM 684 C C . LYS A 1 95 ? 0.921 -4.490 -14.370 1.00 86.12 95 LYS A C 1
ATOM 686 O O . LYS A 1 95 ? 1.209 -3.297 -14.344 1.00 86.12 95 LYS A O 1
ATOM 691 N N . PRO A 1 96 ? 1.542 -5.346 -15.198 1.00 78.94 96 PRO A N 1
ATOM 692 C CA . PRO A 1 96 ? 2.733 -4.986 -15.974 1.00 78.94 96 PRO A CA 1
ATOM 693 C C . PRO A 1 96 ? 2.493 -3.954 -17.089 1.00 78.94 96 PRO A C 1
ATOM 695 O O . PRO A 1 96 ? 3.442 -3.516 -17.723 1.00 78.94 96 PRO A O 1
ATOM 698 N N . ASN A 1 97 ? 1.243 -3.582 -17.378 1.00 78.50 97 ASN A N 1
ATOM 699 C CA . ASN A 1 97 ? 0.905 -2.574 -18.387 1.00 78.50 97 ASN A CA 1
ATOM 700 C C . ASN A 1 97 ? 0.956 -1.130 -17.856 1.00 78.50 97 ASN A C 1
ATOM 702 O O . ASN A 1 97 ? 0.688 -0.202 -18.618 1.00 78.50 97 ASN A O 1
ATOM 706 N N . VAL A 1 98 ? 1.252 -0.939 -16.570 1.00 81.19 98 VAL A N 1
ATOM 707 C CA . VAL A 1 98 ? 1.406 0.384 -15.962 1.00 81.19 98 VAL A CA 1
ATOM 708 C C . VAL A 1 98 ? 2.786 0.942 -16.306 1.00 81.19 98 VAL A C 1
ATOM 710 O O . VAL A 1 98 ? 3.799 0.309 -16.030 1.00 81.19 98 VAL A O 1
ATOM 713 N N . LEU A 1 99 ? 2.817 2.132 -16.910 1.00 80.38 99 LEU A N 1
ATOM 714 C CA . LEU A 1 99 ? 4.048 2.800 -17.364 1.00 80.38 99 LEU A CA 1
ATOM 715 C C . LEU A 1 99 ? 4.605 3.824 -16.363 1.00 80.38 99 LEU A C 1
ATOM 717 O O . LEU A 1 9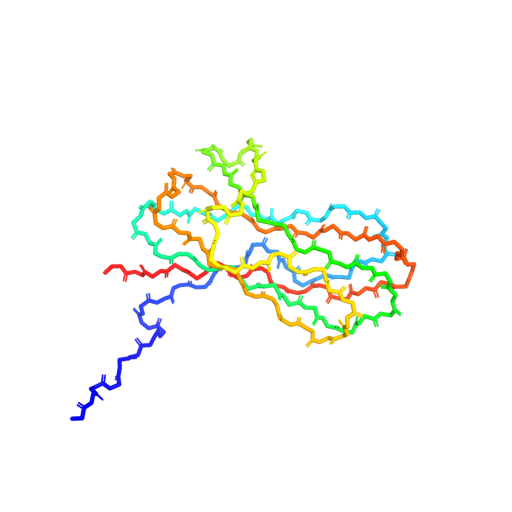9 ? 5.607 4.477 -16.651 1.00 80.38 99 LEU A O 1
ATOM 721 N N . ALA A 1 100 ? 3.954 3.971 -15.210 1.00 83.38 100 ALA A N 1
ATOM 722 C CA . ALA A 1 100 ? 4.370 4.903 -14.176 1.00 83.38 100 ALA A CA 1
ATOM 723 C C . ALA A 1 100 ? 5.756 4.551 -13.627 1.00 83.38 100 ALA A C 1
ATOM 725 O O . ALA A 1 100 ? 6.111 3.380 -13.501 1.00 83.38 100 ALA A O 1
ATOM 726 N N . LYS A 1 101 ? 6.524 5.579 -13.261 1.00 87.06 101 LYS A N 1
ATOM 727 C CA . LYS A 1 101 ? 7.877 5.427 -12.697 1.00 87.06 101 LYS A CA 1
ATOM 728 C C . LYS A 1 101 ? 7.897 5.380 -11.179 1.00 87.06 101 LYS A C 1
ATOM 730 O O . LYS A 1 101 ? 8.891 4.966 -10.590 1.00 87.06 101 LYS A O 1
ATOM 735 N N . TYR A 1 102 ? 6.825 5.835 -10.545 1.00 87.56 102 TYR A N 1
ATOM 736 C CA . TYR A 1 102 ? 6.688 5.869 -9.102 1.00 87.56 102 TYR A CA 1
ATOM 737 C C . TYR A 1 102 ? 5.314 5.368 -8.690 1.00 87.56 102 TYR A C 1
ATOM 739 O O . TYR A 1 102 ? 4.301 5.663 -9.328 1.00 87.56 102 TYR A O 1
ATOM 747 N N . VAL A 1 103 ? 5.286 4.655 -7.572 1.00 88.62 103 VAL A N 1
ATOM 748 C CA . VAL A 1 103 ? 4.056 4.226 -6.915 1.00 88.62 103 VAL A CA 1
ATOM 749 C C . VAL A 1 103 ? 4.091 4.610 -5.447 1.00 88.62 103 VAL A C 1
ATOM 751 O O . VAL A 1 103 ? 5.140 4.590 -4.800 1.00 88.62 103 VAL A O 1
ATOM 754 N N . ARG A 1 104 ? 2.930 4.937 -4.895 1.00 87.94 104 ARG A N 1
ATOM 755 C CA . ARG A 1 104 ? 2.732 5.052 -3.453 1.00 87.94 104 ARG A CA 1
ATOM 756 C C . ARG A 1 104 ? 1.390 4.464 -3.074 1.00 87.94 104 ARG A C 1
ATOM 758 O O . ARG A 1 104 ? 0.475 4.406 -3.891 1.00 87.94 104 ARG A O 1
ATOM 765 N N . GLY A 1 105 ? 1.268 4.079 -1.814 1.00 88.44 105 GLY A N 1
ATOM 766 C CA . GLY A 1 105 ? -0.043 3.874 -1.216 1.00 88.44 105 GLY A CA 1
ATOM 767 C C . GLY A 1 105 ? -0.457 5.092 -0.401 1.00 88.44 105 GLY A C 1
ATOM 768 O O . GLY A 1 105 ? 0.364 5.897 0.050 1.00 88.44 105 GLY A O 1
ATOM 769 N N . ARG A 1 106 ? -1.752 5.180 -0.170 1.00 89.75 106 ARG A N 1
ATOM 770 C CA . ARG A 1 106 ? -2.428 6.189 0.624 1.00 89.75 106 ARG A CA 1
ATOM 771 C C . ARG A 1 106 ? -3.536 5.513 1.424 1.00 89.75 106 ARG A C 1
ATOM 773 O O . ARG A 1 106 ? -4.048 4.467 1.037 1.00 89.75 106 ARG A O 1
ATOM 780 N N . PHE A 1 107 ? -3.904 6.121 2.544 1.00 89.94 107 PHE A N 1
ATOM 781 C CA . PHE A 1 107 ? -5.140 5.803 3.252 1.00 89.94 107 PHE A CA 1
ATOM 782 C C . PHE A 1 107 ? -6.085 6.996 3.242 1.00 89.94 107 PHE A C 1
ATOM 784 O O . PHE A 1 107 ? -5.671 8.133 3.478 1.00 89.94 107 PHE A O 1
ATOM 791 N N . VAL A 1 108 ? -7.365 6.718 3.029 1.00 91.19 108 VAL A N 1
ATOM 792 C CA . VAL A 1 108 ? -8.462 7.661 3.238 1.00 91.19 108 VAL A CA 1
ATOM 793 C C . VAL A 1 108 ? -9.255 7.194 4.453 1.00 91.19 108 VAL A C 1
ATOM 795 O O . VAL A 1 108 ? -9.902 6.147 4.411 1.00 91.19 108 VAL A O 1
ATOM 798 N N . SER A 1 109 ? -9.185 7.950 5.549 1.00 90.44 109 SER A N 1
ATOM 799 C CA . SER A 1 109 ? -9.928 7.672 6.778 1.00 90.44 109 SER A CA 1
ATOM 800 C C . SER A 1 109 ? -11.210 8.499 6.856 1.00 90.44 109 SER A C 1
ATOM 802 O O . SER A 1 109 ? -11.223 9.700 6.577 1.00 90.44 109 SER A O 1
ATOM 804 N N . THR A 1 110 ? -12.309 7.858 7.252 1.00 90.88 110 THR A N 1
ATOM 805 C CA . THR A 1 110 ? -13.623 8.500 7.423 1.00 90.88 110 THR A CA 1
ATOM 806 C C . THR A 1 110 ? -14.345 7.959 8.655 1.00 90.88 110 THR A C 1
ATOM 808 O O . THR A 1 110 ? -14.211 6.789 8.998 1.00 90.88 110 THR A O 1
ATOM 811 N N . GLY A 1 111 ? -15.129 8.794 9.340 1.00 86.94 111 GLY A N 1
ATOM 812 C CA . GLY A 1 111 ? -15.827 8.405 10.573 1.00 86.94 111 GLY A CA 1
ATOM 813 C C . GLY A 1 111 ? -14.899 8.059 11.747 1.00 86.94 111 GLY A C 1
ATOM 814 O O . GLY A 1 111 ? -15.279 7.270 12.605 1.00 86.94 111 GLY A O 1
ATOM 815 N N . THR A 1 112 ? -13.683 8.605 11.759 1.00 84.75 112 THR A N 1
ATOM 816 C CA . THR A 1 112 ? -12.641 8.347 12.769 1.00 84.75 112 THR A CA 1
ATOM 817 C C . THR A 1 112 ? -12.611 9.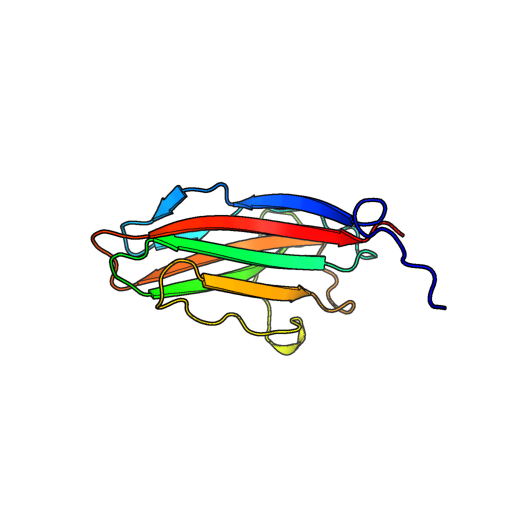416 13.858 1.00 84.75 112 THR A C 1
ATOM 819 O O . THR A 1 112 ? -12.701 10.608 13.556 1.00 84.75 112 THR A O 1
ATOM 822 N N . SER A 1 113 ? -12.472 9.001 15.118 1.00 80.62 113 SER A N 1
ATOM 823 C CA . SER A 1 113 ? -12.308 9.896 16.281 1.00 80.62 113 SER A CA 1
ATOM 824 C C . SER A 1 113 ? -11.259 9.378 17.269 1.00 80.62 113 SER A C 1
ATOM 826 O O . SER A 1 113 ? -10.486 10.157 17.819 1.00 80.62 113 SER A O 1
ATOM 828 N N . SER A 1 114 ? -11.200 8.060 17.465 1.00 78.75 114 SER A N 1
ATOM 829 C CA . SER A 1 114 ? -10.186 7.379 18.281 1.00 78.75 114 SER A CA 1
ATOM 830 C C . SER A 1 114 ? -9.090 6.759 17.414 1.00 78.75 114 SER A C 1
ATOM 832 O O . SER A 1 114 ? -7.931 6.685 17.823 1.00 78.75 114 SER A O 1
ATOM 834 N N . GLY A 1 115 ? -9.439 6.367 16.188 1.00 80.12 115 GLY A N 1
ATOM 835 C CA . GLY A 1 115 ? -8.489 6.045 15.141 1.00 80.12 115 GLY A CA 1
ATOM 836 C C . GLY A 1 115 ? -8.103 4.578 14.999 1.00 80.12 115 GLY A C 1
ATOM 837 O O . GLY A 1 115 ? -8.709 3.659 15.557 1.00 80.12 115 GLY A O 1
ATOM 838 N N . CYS A 1 116 ? -7.034 4.386 14.232 1.00 80.06 116 CYS A N 1
ATOM 839 C CA . CYS A 1 116 ? -6.415 3.115 13.915 1.00 80.06 116 CYS A CA 1
ATOM 840 C C . CYS A 1 116 ? -4.921 3.334 13.713 1.00 80.06 116 CYS A C 1
ATOM 842 O O . CYS A 1 116 ? -4.495 4.354 13.166 1.00 80.06 116 CYS A O 1
ATOM 844 N N . THR A 1 117 ? -4.119 2.361 14.128 1.00 79.69 117 THR A N 1
ATOM 845 C CA . THR A 1 117 ? -2.717 2.297 13.722 1.00 79.69 117 THR A CA 1
ATOM 846 C C . THR A 1 117 ? -2.657 1.715 12.313 1.00 79.69 117 THR A C 1
ATOM 848 O O . THR A 1 117 ? -2.764 0.505 12.146 1.00 79.69 117 THR A O 1
ATOM 851 N N . ALA A 1 118 ? -2.513 2.553 11.291 1.00 69.12 118 ALA A N 1
ATOM 852 C CA . ALA A 1 118 ? -2.265 2.080 9.934 1.00 69.12 118 ALA A CA 1
ATOM 853 C C . ALA A 1 118 ? -0.758 1.842 9.782 1.00 69.12 118 ALA A C 1
ATOM 855 O O . ALA A 1 118 ? 0.050 2.725 10.081 1.00 69.12 118 ALA A O 1
ATOM 856 N N . CYS A 1 119 ? -0.363 0.639 9.372 1.00 62.31 119 CYS A N 1
ATOM 857 C CA . CYS A 1 119 ? 1.034 0.273 9.213 1.00 62.31 119 CYS A CA 1
ATOM 858 C C . CYS A 1 119 ? 1.349 -0.253 7.817 1.00 62.31 119 CYS A C 1
ATOM 860 O O . CYS A 1 119 ? 0.592 -1.006 7.221 1.00 62.31 119 CYS A O 1
ATOM 862 N N . SER A 1 120 ? 2.525 0.162 7.343 1.00 55.34 120 SER A N 1
ATOM 863 C CA . SER A 1 120 ? 3.254 -0.344 6.182 1.00 55.34 120 SER A CA 1
ATOM 864 C C . SER A 1 120 ? 2.441 -0.447 4.902 1.00 55.34 120 SER A C 1
ATOM 866 O O . SER A 1 120 ? 1.675 -1.384 4.719 1.00 55.34 120 SER A O 1
ATOM 868 N N . ILE A 1 121 ? 2.710 0.473 3.981 1.00 60.84 121 ILE A N 1
ATOM 869 C CA . ILE A 1 121 ? 2.532 0.216 2.555 1.00 60.84 121 ILE A CA 1
ATOM 870 C C . ILE A 1 121 ? 3.859 -0.325 2.051 1.00 60.84 121 ILE A C 1
ATOM 872 O O . ILE A 1 121 ? 4.823 0.429 1.948 1.00 60.84 121 ILE A O 1
ATOM 876 N N . SER A 1 122 ? 3.934 -1.626 1.812 1.00 60.09 122 SER A N 1
ATOM 877 C CA . SER A 1 122 ? 5.172 -2.277 1.375 1.00 60.09 122 SER A CA 1
ATOM 878 C C . SER A 1 122 ? 5.129 -2.503 -0.126 1.00 60.09 122 SER A C 1
ATOM 880 O O . SER A 1 122 ? 4.282 -3.269 -0.574 1.00 60.09 122 SER A O 1
ATOM 882 N N . VAL A 1 123 ? 6.024 -1.858 -0.876 1.00 60.81 123 VAL A N 1
ATOM 883 C CA . VAL A 1 123 ? 6.219 -2.102 -2.312 1.00 60.81 123 VAL A CA 1
ATOM 884 C C . VAL A 1 123 ? 7.197 -3.260 -2.449 1.00 60.81 123 VAL A C 1
ATOM 886 O O . VAL A 1 123 ? 8.336 -3.155 -1.989 1.00 60.81 123 VAL A O 1
ATOM 889 N N . ILE A 1 124 ? 6.729 -4.370 -3.018 1.00 64.81 124 ILE A N 1
ATOM 890 C CA . ILE A 1 124 ? 7.566 -5.527 -3.334 1.00 64.81 124 ILE A CA 1
ATOM 891 C C . ILE A 1 124 ? 7.958 -5.455 -4.799 1.00 64.81 124 ILE A C 1
ATOM 893 O O . ILE A 1 124 ? 7.096 -5.652 -5.644 1.00 64.81 124 ILE A O 1
ATOM 897 N N . GLU A 1 125 ? 9.229 -5.188 -5.075 1.00 62.94 125 GLU A N 1
ATOM 898 C CA . GLU A 1 125 ? 9.811 -5.169 -6.419 1.00 62.94 125 GLU A CA 1
ATOM 899 C C . GLU A 1 125 ? 10.564 -6.477 -6.663 1.00 62.94 125 GLU A C 1
ATOM 901 O O . GLU A 1 125 ? 11.411 -6.869 -5.854 1.00 62.94 125 GLU A O 1
ATOM 906 N N . LEU A 1 126 ? 10.228 -7.171 -7.752 1.00 55.62 126 LEU A N 1
ATOM 907 C CA . LEU A 1 126 ? 10.881 -8.417 -8.137 1.00 55.62 126 LEU A CA 1
ATOM 908 C C . LEU A 1 126 ? 12.123 -8.110 -8.984 1.00 55.62 126 LEU A C 1
ATOM 910 O O . LEU A 1 126 ? 11.983 -7.753 -10.147 1.00 55.62 126 LEU A O 1
ATOM 914 N N . ALA A 1 127 ? 13.318 -8.272 -8.414 1.00 53.41 127 ALA A N 1
ATOM 915 C CA . ALA A 1 127 ? 14.568 -8.116 -9.154 1.00 53.41 127 ALA A CA 1
ATOM 916 C C . ALA A 1 127 ? 14.639 -9.173 -10.273 1.00 53.41 127 ALA A C 1
ATOM 918 O O . ALA A 1 127 ? 14.425 -10.366 -10.009 1.00 53.41 127 ALA A O 1
ATOM 919 N N . SER A 1 128 ? 14.890 -8.729 -11.512 1.00 50.72 128 SER A N 1
ATOM 920 C CA . SER A 1 128 ? 15.011 -9.604 -12.689 1.00 50.72 128 SER A CA 1
ATOM 921 C C . SER A 1 128 ? 16.162 -10.594 -12.553 1.00 50.72 128 SER A C 1
ATOM 923 O O . SER A 1 128 ? 17.282 -10.119 -12.250 1.00 50.72 128 SER A O 1
#

Radius of gyration: 15.05 Å; chains: 1; bounding box: 33×47×37 Å

Foldseek 3Di:
DPDDDDVVVFKDKDFQDAWDWDQDQDKFWGQKDFAPLPWWKKWKKWWADFPWWKKFKWKWFAQPSPDIDTDDPVQKDADRDIDDHHGDMGMIIGDSVDRGGIMIMMIGTDGGHRTIGIHTTIIITGHD